Protein AF-A0A9P9I6K3-F1 (afdb_monomer_lite)

Structure (mmCIF, N/CA/C/O backbone):
data_AF-A0A9P9I6K3-F1
#
_entry.id   AF-A0A9P9I6K3-F1
#
loop_
_atom_site.group_PDB
_atom_site.id
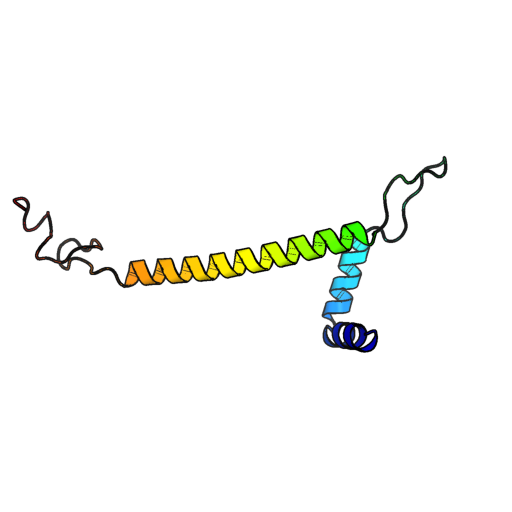_atom_site.type_symbol
_atom_site.label_atom_id
_atom_site.label_alt_id
_atom_site.label_comp_id
_atom_site.label_asym_id
_atom_site.label_entity_id
_atom_site.label_seq_id
_atom_site.pdbx_PDB_ins_code
_atom_site.Cartn_x
_atom_site.Cartn_y
_atom_site.Cartn_z
_atom_site.occupancy
_atom_site.B_iso_or_equiv
_atom_site.auth_seq_id
_atom_site.auth_comp_id
_atom_site.auth_asym_id
_atom_site.auth_atom_id
_atom_site.pdbx_PDB_model_num
ATOM 1 N N . THR A 1 1 ? -20.824 13.559 -4.973 1.00 61.09 1 THR A N 1
ATOM 2 C CA . THR A 1 1 ? -19.769 13.148 -4.017 1.00 61.09 1 THR A CA 1
ATOM 3 C C . THR A 1 1 ? -20.054 11.821 -3.301 1.00 61.09 1 THR A C 1
ATOM 5 O O . THR A 1 1 ? -19.134 11.019 -3.285 1.00 61.09 1 THR A O 1
ATOM 8 N N . PRO A 1 2 ? -21.274 11.458 -2.848 1.00 69.19 2 PRO A N 1
ATOM 9 C CA . PRO A 1 2 ? -21.554 10.095 -2.341 1.00 69.19 2 PRO A CA 1
ATOM 10 C C . PRO A 1 2 ? -21.595 9.020 -3.440 1.00 69.19 2 PRO A C 1
ATOM 12 O O . PRO A 1 2 ? -21.135 7.898 -3.254 1.00 69.19 2 PRO A O 1
ATOM 15 N N . GLN A 1 3 ? -22.106 9.379 -4.622 1.00 81.00 3 GLN A N 1
ATOM 16 C CA . GLN A 1 3 ? -22.251 8.444 -5.743 1.00 81.00 3 GLN A CA 1
ATOM 17 C C . GLN A 1 3 ? -20.913 7.931 -6.289 1.00 81.00 3 GLN A C 1
ATOM 19 O O . GLN A 1 3 ? -20.857 6.809 -6.775 1.00 81.00 3 GLN A O 1
ATOM 24 N N . LEU A 1 4 ? -19.843 8.731 -6.207 1.00 87.12 4 LEU A N 1
A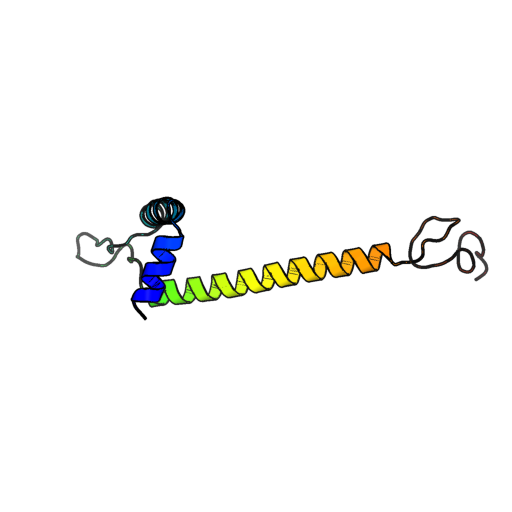TOM 25 C CA . LEU A 1 4 ? -18.515 8.323 -6.670 1.00 87.12 4 LEU A CA 1
ATOM 26 C C . LEU A 1 4 ? -17.929 7.244 -5.758 1.00 87.12 4 LEU A C 1
ATOM 28 O O . LEU A 1 4 ? -17.497 6.209 -6.249 1.00 87.12 4 LEU A O 1
ATOM 32 N N . VAL A 1 5 ? -17.980 7.466 -4.441 1.00 83.88 5 VAL A N 1
ATOM 33 C CA . VAL A 1 5 ? -17.531 6.481 -3.449 1.00 83.88 5 VAL A CA 1
ATOM 34 C C . VAL A 1 5 ? -18.345 5.202 -3.589 1.00 83.88 5 VAL A C 1
ATOM 36 O O . VAL A 1 5 ? -17.774 4.125 -3.659 1.00 83.88 5 VAL A O 1
ATOM 39 N N . ASN A 1 6 ? -19.668 5.309 -3.731 1.00 84.75 6 ASN A N 1
ATOM 40 C CA . ASN A 1 6 ? -20.508 4.128 -3.887 1.00 84.75 6 ASN A CA 1
ATOM 41 C C . ASN A 1 6 ? -20.195 3.355 -5.182 1.00 84.75 6 ASN A C 1
ATOM 43 O O . ASN A 1 6 ? -20.067 2.139 -5.151 1.00 84.75 6 ASN A O 1
ATOM 47 N N . LYS A 1 7 ? -19.994 4.047 -6.314 1.00 89.00 7 LYS A N 1
ATOM 48 C CA . LYS A 1 7 ? -19.573 3.410 -7.575 1.00 89.00 7 LYS A CA 1
ATOM 49 C C . LYS A 1 7 ? -18.201 2.748 -7.465 1.00 89.00 7 LYS A C 1
ATOM 51 O O . LYS A 1 7 ? -18.028 1.662 -7.999 1.00 89.00 7 LYS A O 1
ATOM 56 N N . PHE A 1 8 ? -17.253 3.382 -6.776 1.00 89.25 8 PHE A N 1
ATOM 57 C CA . PHE A 1 8 ? -15.939 2.800 -6.509 1.00 89.25 8 PHE A CA 1
ATOM 58 C C . PHE A 1 8 ? -16.065 1.521 -5.675 1.00 89.25 8 PHE A C 1
ATOM 60 O O . PHE A 1 8 ? -15.555 0.484 -6.080 1.00 89.25 8 PHE A O 1
ATOM 67 N N . LEU A 1 9 ? -16.815 1.566 -4.570 1.00 87.00 9 LEU A N 1
ATOM 68 C CA . LEU A 1 9 ? -17.050 0.405 -3.708 1.00 87.00 9 LEU A CA 1
ATOM 69 C C . LEU A 1 9 ? -17.764 -0.738 -4.442 1.00 87.00 9 LEU A C 1
ATOM 71 O O . LEU A 1 9 ? -17.397 -1.892 -4.262 1.00 87.00 9 LEU A O 1
ATOM 75 N N . ILE A 1 10 ? -18.741 -0.427 -5.299 1.00 87.31 10 ILE A N 1
ATOM 76 C CA . ILE A 1 10 ? -19.407 -1.420 -6.156 1.00 87.31 10 ILE A CA 1
ATOM 77 C C . ILE A 1 10 ? -18.419 -2.007 -7.174 1.00 87.31 10 ILE A C 1
ATOM 79 O O . ILE A 1 10 ? -18.420 -3.212 -7.401 1.00 87.31 10 ILE A O 1
ATOM 83 N N . GLY A 1 11 ? -17.565 -1.170 -7.769 1.00 90.81 11 GLY A N 1
ATOM 84 C CA . GLY A 1 11 ? -16.569 -1.586 -8.757 1.00 90.81 11 GLY A CA 1
ATOM 85 C C . GLY A 1 11 ? -15.479 -2.508 -8.205 1.00 90.81 11 GLY A C 1
ATOM 86 O O . GLY A 1 11 ? -14.865 -3.228 -8.983 1.00 90.81 11 GLY A O 1
ATOM 87 N N . LEU A 1 12 ? -15.265 -2.520 -6.886 1.00 90.69 12 LEU A N 1
ATOM 88 C CA . LEU A 1 12 ? -14.355 -3.459 -6.225 1.00 90.69 12 LEU A CA 1
ATOM 89 C C . LEU A 1 12 ? -14.906 -4.896 -6.179 1.00 90.69 12 LEU A C 1
ATOM 91 O O . LEU A 1 12 ? -14.125 -5.826 -6.019 1.00 90.69 12 LEU A O 1
ATOM 95 N N . GLY A 1 13 ? -16.223 -5.105 -6.296 1.00 90.31 13 GLY A N 1
ATOM 96 C CA . GLY A 1 13 ? -16.821 -6.445 -6.288 1.00 90.31 13 GLY A CA 1
ATOM 97 C C . GLY A 1 13 ? -16.378 -7.302 -5.091 1.00 90.31 13 GLY A C 1
ATOM 98 O O . GLY A 1 13 ? -16.476 -6.875 -3.937 1.00 90.31 13 GLY A O 1
ATOM 99 N N . ASP A 1 14 ? -15.864 -8.502 -5.368 1.00 91.69 14 ASP A N 1
ATOM 100 C CA . ASP A 1 14 ? -15.403 -9.452 -4.346 1.00 91.69 14 ASP A CA 1
ATOM 101 C C . ASP A 1 14 ? -14.192 -8.937 -3.547 1.00 91.69 14 ASP A C 1
ATOM 103 O O . ASP A 1 14 ? -14.051 -9.253 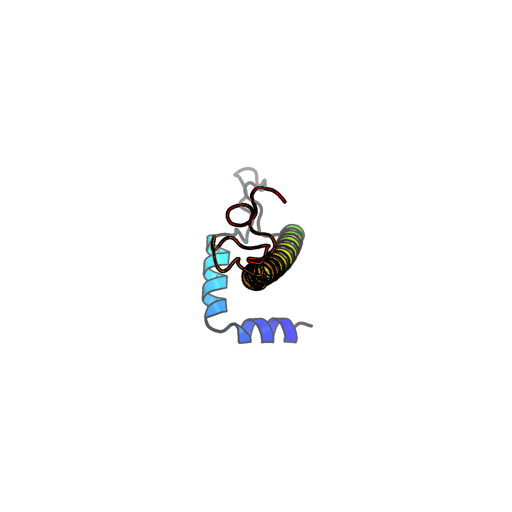-2.359 1.00 91.69 14 ASP A O 1
ATOM 107 N N . ASP A 1 15 ? -13.370 -8.060 -4.134 1.00 91.94 15 ASP A N 1
ATOM 108 C CA . ASP A 1 15 ? -12.222 -7.461 -3.446 1.00 91.94 15 ASP A CA 1
ATOM 109 C C . ASP A 1 15 ? -12.665 -6.573 -2.282 1.00 91.94 15 ASP A C 1
ATOM 111 O O . ASP A 1 15 ? -11.963 -6.473 -1.273 1.00 91.94 15 ASP A O 1
ATOM 115 N N . PHE A 1 16 ? -13.862 -5.978 -2.357 1.00 91.50 16 PHE A N 1
ATOM 116 C CA . PHE A 1 16 ? -14.412 -5.224 -1.235 1.00 91.50 16 PHE A CA 1
ATOM 117 C C . PHE A 1 16 ? -14.697 -6.125 -0.030 1.00 91.50 16 PHE A C 1
ATOM 119 O O . PHE A 1 16 ? -14.450 -5.727 1.110 1.00 91.50 16 PHE A O 1
ATOM 126 N N . SER A 1 17 ? -15.175 -7.352 -0.257 1.00 89.25 17 SER A N 1
ATOM 127 C CA . SER A 1 17 ? -15.429 -8.319 0.818 1.00 89.25 17 SER A CA 1
ATOM 128 C C . SER A 1 17 ? -14.129 -8.763 1.488 1.00 89.25 17 SER A C 1
ATOM 130 O O . SER A 1 17 ? -14.061 -8.829 2.722 1.00 89.25 17 SER A O 1
ATOM 132 N N . THR A 1 18 ? -13.082 -8.987 0.693 1.00 93.06 18 THR A N 1
ATOM 133 C CA . THR A 1 18 ? -11.730 -9.304 1.178 1.00 93.06 18 THR A CA 1
ATOM 134 C C . THR A 1 18 ? -11.136 -8.140 1.967 1.00 93.06 18 THR A C 1
ATOM 136 O O . THR A 1 18 ? -10.686 -8.324 3.103 1.00 93.06 18 THR A O 1
ATOM 139 N N . PHE A 1 19 ? -11.202 -6.922 1.419 1.00 90.69 19 PHE A N 1
ATOM 140 C CA . PHE A 1 19 ? -10.778 -5.704 2.104 1.00 90.69 19 PHE A CA 1
ATOM 141 C C . PHE A 1 19 ? -11.513 -5.536 3.432 1.00 90.69 19 PHE A C 1
ATOM 143 O O . PHE A 1 19 ? -10.870 -5.372 4.462 1.00 90.69 19 PHE A O 1
ATOM 150 N N . ARG A 1 20 ? -12.848 -5.628 3.436 1.00 90.62 20 ARG A N 1
ATOM 151 C CA . ARG A 1 20 ? -13.668 -5.435 4.638 1.00 90.62 20 ARG A CA 1
ATOM 152 C C . ARG A 1 20 ? -13.313 -6.441 5.729 1.00 90.62 20 ARG A C 1
ATOM 154 O O . ARG A 1 20 ? -13.153 -6.053 6.883 1.00 90.62 20 ARG A O 1
ATOM 161 N N . THR A 1 21 ? -13.163 -7.712 5.362 1.00 92.50 21 THR A N 1
ATOM 162 C CA . THR A 1 21 ? -12.751 -8.775 6.292 1.00 92.50 21 THR A CA 1
ATOM 163 C C . THR A 1 21 ? -11.391 -8.460 6.901 1.00 92.50 21 THR A C 1
ATOM 165 O O . THR A 1 21 ? -11.245 -8.442 8.122 1.00 92.50 21 THR A O 1
ATOM 168 N N . THR A 1 22 ? -10.417 -8.128 6.056 1.00 94.12 22 THR A N 1
ATOM 169 C CA . THR A 1 22 ? -9.052 -7.816 6.494 1.00 94.12 22 THR A CA 1
ATOM 170 C C . THR A 1 22 ? -9.026 -6.563 7.366 1.00 94.12 22 THR A C 1
ATOM 172 O O . THR A 1 22 ? -8.366 -6.532 8.403 1.00 94.12 22 THR A O 1
ATOM 175 N N . PHE A 1 23 ? -9.786 -5.534 6.992 1.00 91.44 23 PHE A N 1
ATOM 176 C CA . PHE A 1 23 ? -9.893 -4.284 7.730 1.00 91.44 23 PHE A CA 1
ATOM 177 C C . PHE A 1 23 ? -10.447 -4.518 9.136 1.00 91.44 23 PHE A C 1
ATOM 179 O O . PHE A 1 23 ? -9.848 -4.054 10.098 1.00 91.44 23 PHE A O 1
ATOM 186 N N . TYR A 1 24 ? -11.518 -5.303 9.288 1.00 91.00 24 TYR A N 1
ATOM 187 C CA . TYR A 1 24 ? -12.077 -5.630 10.606 1.00 91.00 24 TYR A CA 1
ATOM 188 C C . TYR A 1 24 ? -11.188 -6.544 11.453 1.00 91.00 24 TYR A C 1
ATOM 190 O O . TYR A 1 24 ? -11.247 -6.475 12.676 1.00 91.00 24 TYR A O 1
ATOM 198 N N . GLN A 1 25 ? -10.357 -7.381 10.831 1.00 91.81 25 GLN A N 1
ATOM 199 C CA . GLN A 1 25 ? -9.385 -8.207 11.553 1.00 91.81 25 GLN A CA 1
ATOM 200 C C . GLN A 1 25 ? -8.189 -7.398 12.066 1.00 91.81 25 GLN A C 1
ATOM 202 O O . GLN A 1 25 ? -7.613 -7.731 13.097 1.00 91.81 25 GLN A O 1
ATOM 207 N N . THR A 1 26 ? -7.800 -6.352 11.339 1.00 91.56 26 THR A N 1
ATOM 208 C CA . THR A 1 26 ? -6.575 -5.582 11.609 1.00 91.56 26 THR A CA 1
ATOM 209 C C . THR A 1 26 ? -6.831 -4.257 12.323 1.00 91.56 26 THR A C 1
ATOM 211 O O . THR A 1 26 ? -5.913 -3.703 12.926 1.00 91.56 26 THR A O 1
ATOM 214 N N . HIS A 1 27 ? -8.062 -3.742 12.281 1.00 90.00 27 HIS A N 1
ATOM 215 C CA . HIS A 1 27 ? -8.425 -2.448 12.844 1.00 90.00 27 HIS A CA 1
ATOM 216 C C . HIS A 1 27 ? -9.594 -2.560 13.820 1.00 90.00 27 HIS A C 1
ATOM 218 O O . HIS A 1 27 ? -10.623 -3.175 13.546 1.00 90.00 27 HIS A O 1
ATOM 224 N N . GLN A 1 28 ? -9.469 -1.857 14.941 1.00 89.69 28 GLN A N 1
ATOM 225 C CA . GLN A 1 28 ? -10.541 -1.699 15.912 1.00 89.69 28 GLN A CA 1
ATOM 226 C C . GLN A 1 28 ? -11.477 -0.570 15.455 1.00 89.69 28 GLN A C 1
ATOM 228 O O . GLN A 1 28 ? -11.066 0.586 15.399 1.00 89.69 28 GLN A O 1
ATOM 233 N N . LEU A 1 29 ? -12.738 -0.859 15.123 1.0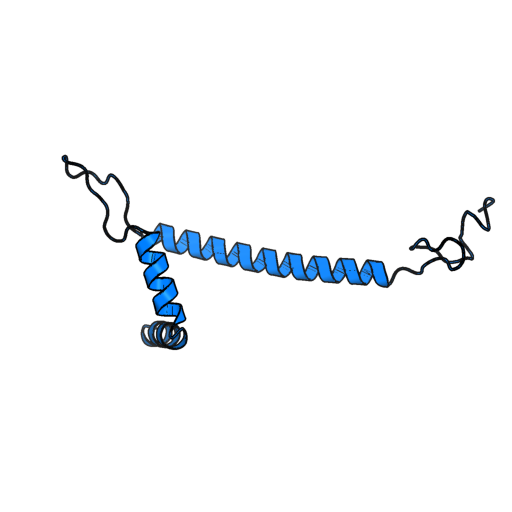0 89.12 29 LEU A N 1
ATOM 234 C CA . LEU A 1 29 ? -13.695 0.206 14.768 1.00 89.12 29 LEU A CA 1
ATOM 235 C C . LEU A 1 29 ? -14.164 0.980 15.998 1.00 89.12 29 LEU A C 1
ATOM 237 O O . LEU A 1 29 ? -14.289 2.202 15.970 1.00 89.12 29 LEU A O 1
ATOM 241 N N . ILE A 1 30 ? -14.439 0.242 17.072 1.00 89.31 30 ILE A N 1
ATOM 242 C CA . ILE A 1 30 ? -14.963 0.775 18.323 1.00 89.31 30 ILE A CA 1
ATOM 243 C C . ILE A 1 30 ? -13.809 0.818 19.322 1.00 89.31 30 ILE A C 1
ATOM 245 O O . ILE A 1 30 ? -13.192 -0.225 19.545 1.00 89.31 30 ILE A O 1
ATOM 249 N N . PRO A 1 31 ? -13.508 1.979 19.927 1.00 91.75 31 PRO A N 1
ATOM 250 C CA . PRO A 1 31 ? -12.471 2.069 20.942 1.00 91.75 31 PRO A CA 1
ATOM 251 C C . PRO A 1 31 ? -12.738 1.101 22.101 1.00 91.75 31 PRO A C 1
ATOM 253 O O . PRO A 1 31 ? -13.847 1.056 22.637 1.00 91.75 31 PRO A O 1
ATOM 256 N N . GLU A 1 32 ? -11.721 0.347 22.508 1.00 92.69 32 GLU A N 1
ATOM 257 C CA . GLU A 1 32 ? -11.789 -0.488 23.707 1.00 92.69 32 GLU A CA 1
ATOM 258 C C . GLU A 1 32 ? -11.558 0.402 24.928 1.00 92.69 32 GLU A C 1
ATOM 260 O O . GLU A 1 32 ? -10.588 1.165 24.964 1.00 92.69 32 GLU A O 1
ATOM 265 N N . LYS A 1 33 ? -12.438 0.303 25.927 1.00 93.69 33 LYS A N 1
ATOM 266 C CA . LYS A 1 33 ? -12.319 1.035 27.189 1.00 93.69 33 LYS A CA 1
ATOM 267 C C . LYS A 1 33 ? -11.904 0.110 28.325 1.00 93.69 33 LYS A C 1
ATOM 269 O O . LYS A 1 33 ? -12.267 -1.064 28.339 1.00 93.69 33 LYS A O 1
ATOM 274 N N . ASP A 1 34 ? -11.150 0.639 29.277 1.00 93.00 34 ASP A N 1
ATOM 275 C CA . ASP A 1 34 ? -10.812 -0.070 30.504 1.00 93.00 34 ASP A CA 1
ATOM 276 C C . ASP A 1 34 ? -11.981 -0.064 31.513 1.00 93.00 34 ASP A C 1
ATOM 278 O O . ASP A 1 34 ? -13.045 0.517 31.283 1.00 93.00 34 ASP A O 1
ATOM 282 N N . LYS A 1 35 ? -11.782 -0.705 32.673 1.00 93.00 35 LYS A N 1
ATOM 283 C CA . LYS A 1 35 ? -12.789 -0.761 33.750 1.00 93.00 35 LYS A CA 1
ATOM 284 C C . LYS A 1 35 ? -13.128 0.616 34.344 1.00 93.00 35 LYS A C 1
ATOM 286 O O . LYS A 1 35 ? -14.109 0.721 35.072 1.00 93.00 35 LYS A O 1
ATOM 291 N N . LYS A 1 36 ? -12.317 1.643 34.074 1.00 92.88 36 LYS A N 1
ATOM 292 C CA . LYS A 1 36 ? -12.510 3.028 34.523 1.00 92.88 36 LYS A CA 1
ATOM 293 C C . LYS A 1 36 ? -13.198 3.887 33.456 1.00 92.88 36 LYS A C 1
ATOM 295 O O . LYS A 1 36 ? -13.541 5.029 33.737 1.00 92.88 36 LYS A O 1
ATOM 300 N N . GLY A 1 37 ? -13.451 3.330 32.269 1.00 88.88 37 GLY A N 1
ATOM 301 C CA . GLY A 1 37 ? -14.085 4.021 31.149 1.00 88.88 37 GLY A CA 1
ATOM 302 C C . GLY A 1 37 ? -13.109 4.780 30.245 1.00 88.88 37 GLY A C 1
ATOM 303 O O . GLY A 1 37 ? -13.565 5.420 29.291 1.00 88.88 37 GLY A O 1
ATOM 304 N N . GLU A 1 38 ? -11.802 4.675 30.497 1.00 92.62 38 GLU A N 1
ATOM 305 C CA . GLU A 1 38 ? -10.752 5.310 29.702 1.00 92.62 38 GLU A CA 1
ATOM 306 C C . GLU A 1 38 ? -10.430 4.491 28.456 1.00 92.62 38 GLU A C 1
ATOM 308 O O . GLU A 1 38 ? -10.488 3.261 28.470 1.00 92.62 38 GLU A O 1
ATOM 313 N N . ILE A 1 39 ? -10.087 5.163 27.353 1.00 90.75 39 ILE A N 1
ATOM 314 C CA . ILE A 1 39 ? -9.771 4.487 26.089 1.00 90.75 39 ILE A CA 1
ATOM 315 C C . ILE A 1 39 ? -8.421 3.777 26.221 1.00 90.75 39 ILE A C 1
ATOM 317 O O . ILE A 1 39 ? -7.371 4.412 26.268 1.00 90.75 39 ILE A O 1
ATOM 321 N N . LYS A 1 40 ? -8.458 2.446 26.223 1.00 92.50 40 LYS A N 1
ATOM 322 C CA . LYS A 1 40 ? -7.286 1.569 26.239 1.00 92.50 40 LYS A CA 1
ATOM 323 C C . LYS A 1 40 ? -6.740 1.339 24.831 1.00 92.50 40 LYS A C 1
ATOM 325 O O . LYS A 1 40 ? -5.535 1.434 24.618 1.00 92.50 40 LYS A O 1
ATOM 330 N N . THR A 1 41 ? -7.629 1.080 23.873 1.00 88.50 41 THR A N 1
ATOM 331 C CA . THR A 1 41 ? -7.266 0.869 22.466 1.00 88.50 41 THR A CA 1
ATOM 332 C C . THR A 1 41 ? -8.072 1.842 21.610 1.00 88.50 41 THR A C 1
ATOM 334 O O . THR A 1 41 ? -9.304 1.758 21.608 1.00 88.50 41 THR A O 1
ATOM 337 N N . PRO A 1 42 ? -7.434 2.789 20.898 1.00 89.69 42 PRO A N 1
ATOM 338 C CA . PRO A 1 42 ? -8.163 3.747 20.083 1.00 89.69 42 PRO A CA 1
ATOM 339 C C . PRO A 1 42 ? -8.795 3.052 18.877 1.00 89.69 42 PRO A C 1
ATOM 341 O O . PRO A 1 42 ? -8.173 2.212 18.225 1.00 89.69 42 PRO A O 1
ATOM 344 N N . GLY A 1 43 ? -10.025 3.447 18.563 1.00 91.31 43 GLY A N 1
ATOM 345 C CA . GLY A 1 43 ? -10.667 3.052 17.318 1.00 91.31 43 GLY A CA 1
ATOM 346 C C . GLY A 1 43 ? -10.042 3.742 16.101 1.00 91.31 43 GLY A C 1
ATOM 347 O O . GLY A 1 43 ? -9.229 4.667 16.224 1.00 91.31 43 GLY A O 1
ATOM 348 N N . VAL A 1 44 ? -10.458 3.323 14.909 1.00 92.31 44 VAL A N 1
ATOM 349 C CA . VAL A 1 44 ? -10.146 4.026 13.659 1.00 92.31 44 VAL A CA 1
ATOM 350 C C . VAL A 1 44 ? -10.622 5.476 13.760 1.00 92.31 44 VAL A C 1
ATOM 352 O O . VAL A 1 44 ? -11.771 5.748 14.103 1.00 92.31 44 VAL A O 1
ATOM 355 N N . SER A 1 45 ? -9.731 6.418 13.447 1.00 91.88 45 SER A N 1
ATOM 356 C CA . SER A 1 45 ? -10.023 7.849 13.480 1.00 91.88 45 SER A CA 1
ATOM 357 C C . SER A 1 45 ? -9.688 8.506 12.149 1.00 91.88 45 SER A C 1
ATOM 359 O O . SER A 1 45 ? -8.727 8.129 11.479 1.00 91.88 45 SER A O 1
ATOM 361 N N . TRP A 1 46 ? -10.455 9.540 11.798 1.00 90.12 46 TRP A N 1
ATOM 362 C CA . TRP A 1 46 ? -10.308 10.256 10.529 1.00 90.12 46 TRP A CA 1
ATOM 363 C C . TRP A 1 46 ? -8.877 10.747 10.283 1.00 90.12 46 TRP A C 1
ATOM 365 O O . TRP A 1 46 ? -8.290 10.475 9.241 1.00 90.12 46 TRP A O 1
ATOM 375 N N . HIS A 1 47 ? -8.276 11.410 11.273 1.00 92.75 47 HIS A N 1
ATOM 376 C CA . HIS A 1 47 ? -6.924 11.961 11.162 1.00 92.75 47 HIS A CA 1
ATOM 377 C C . HIS A 1 47 ? -5.867 10.884 10.897 1.00 92.75 47 HIS A C 1
ATOM 379 O O . HIS A 1 47 ? -4.963 11.091 10.087 1.00 92.75 47 HIS A O 1
ATOM 385 N N . LYS A 1 48 ? -5.988 9.724 11.557 1.00 90.69 48 LYS A N 1
ATOM 386 C CA . LYS A 1 48 ? -5.083 8.594 11.335 1.00 90.69 48 LYS A CA 1
ATOM 387 C C . LYS A 1 48 ? -5.254 8.049 9.918 1.00 90.69 48 LYS A C 1
ATOM 389 O O . LYS A 1 48 ? -4.260 7.917 9.212 1.00 90.69 48 LYS A O 1
ATOM 394 N N . THR A 1 49 ? -6.497 7.825 9.490 1.00 91.62 49 THR A N 1
ATOM 395 C CA . THR A 1 49 ? -6.813 7.304 8.155 1.00 91.62 49 THR A CA 1
ATOM 396 C C . THR A 1 49 ? -6.311 8.224 7.042 1.00 91.62 49 THR A C 1
ATOM 398 O O . THR A 1 49 ? -5.683 7.746 6.104 1.00 91.62 49 THR A O 1
ATOM 401 N N . ILE A 1 50 ? -6.512 9.542 7.154 1.00 93.44 50 ILE A N 1
ATOM 402 C CA . ILE A 1 50 ? -6.012 10.503 6.157 1.00 93.44 50 ILE A CA 1
ATOM 403 C C . ILE A 1 50 ? -4.485 10.483 6.088 1.00 93.44 50 ILE A C 1
ATOM 405 O O . ILE A 1 50 ? -3.919 10.446 4.997 1.00 93.44 50 ILE A O 1
ATOM 409 N N . ARG A 1 51 ? -3.808 10.458 7.239 1.00 94.12 51 ARG A N 1
ATOM 410 C CA . ARG A 1 51 ? -2.344 10.408 7.285 1.00 94.12 51 ARG A CA 1
ATOM 411 C C . ARG A 1 51 ? -1.794 9.123 6.662 1.00 94.12 51 ARG A C 1
ATOM 413 O O . ARG A 1 51 ? -0.813 9.174 5.928 1.00 94.12 51 ARG A O 1
ATOM 420 N N . GLU A 1 52 ? -2.412 7.982 6.950 1.00 92.69 52 GLU A N 1
ATOM 421 C CA . GLU A 1 52 ? -2.015 6.691 6.380 1.00 92.69 52 GLU A CA 1
ATOM 422 C C . GLU A 1 52 ? -2.262 6.636 4.871 1.00 92.69 52 GLU A C 1
ATOM 424 O O . GLU A 1 52 ? -1.384 6.190 4.136 1.00 92.69 52 GLU A O 1
ATOM 429 N N . ALA A 1 53 ? -3.388 7.175 4.395 1.00 93.12 53 ALA A N 1
ATOM 430 C CA . ALA A 1 53 ? -3.671 7.289 2.967 1.00 93.12 53 ALA A CA 1
ATOM 431 C C . ALA A 1 53 ? -2.626 8.158 2.245 1.00 93.12 53 ALA A C 1
ATOM 433 O O . ALA A 1 53 ? -2.062 7.739 1.238 1.00 93.12 53 ALA A O 1
ATOM 434 N N . GLN A 1 54 ? -2.286 9.326 2.799 1.00 95.31 54 GLN A N 1
ATOM 435 C CA . GLN A 1 54 ? -1.244 10.197 2.240 1.00 95.31 54 GLN A CA 1
ATOM 436 C C . GLN A 1 54 ? 0.128 9.513 2.198 1.00 95.31 54 GLN A C 1
ATOM 438 O O . GLN A 1 54 ? 0.876 9.653 1.228 1.00 95.31 54 GLN A O 1
ATOM 443 N N . HIS A 1 55 ? 0.469 8.769 3.251 1.00 95.12 55 HIS A N 1
ATOM 444 C CA . HIS A 1 55 ? 1.711 8.008 3.304 1.00 95.12 55 HIS A CA 1
ATOM 445 C C . HIS A 1 55 ? 1.734 6.898 2.244 1.00 95.12 55 HIS A C 1
ATOM 447 O O . HIS A 1 55 ? 2.735 6.735 1.548 1.00 95.12 55 HIS A O 1
ATOM 453 N N . PHE A 1 56 ? 0.623 6.178 2.075 1.00 93.19 56 PHE A N 1
ATOM 454 C CA . PHE A 1 56 ? 0.477 5.150 1.048 1.00 93.19 56 PHE A CA 1
ATOM 455 C C . PHE A 1 56 ? 0.650 5.722 -0.366 1.00 93.19 56 PHE A C 1
ATOM 457 O O . PHE A 1 56 ? 1.465 5.210 -1.131 1.00 93.19 56 PHE A O 1
ATOM 464 N N . GLU A 1 57 ? -0.028 6.825 -0.697 1.00 94.06 57 GLU A N 1
ATOM 465 C CA . GLU A 1 57 ? 0.109 7.483 -2.005 1.00 94.06 57 GLU A CA 1
ATOM 466 C C . GLU A 1 57 ? 1.547 7.935 -2.284 1.00 94.06 57 GLU A C 1
ATOM 468 O O . GLU A 1 57 ? 2.049 7.810 -3.405 1.00 94.06 57 GLU A O 1
ATOM 473 N N . LYS A 1 58 ? 2.231 8.472 -1.266 1.00 95.38 58 LYS A N 1
ATOM 474 C CA . LYS A 1 58 ? 3.634 8.874 -1.389 1.00 95.38 58 LYS A CA 1
ATOM 475 C C . LYS A 1 58 ? 4.519 7.667 -1.691 1.00 95.38 58 LYS A C 1
ATOM 477 O O . LYS A 1 58 ? 5.337 7.742 -2.606 1.00 95.38 58 LYS A O 1
ATOM 482 N N . ASN A 1 59 ? 4.330 6.570 -0.963 1.00 94.31 59 ASN A N 1
ATOM 483 C CA . ASN A 1 59 ? 5.099 5.346 -1.159 1.00 94.31 59 ASN A CA 1
ATOM 484 C C . ASN A 1 59 ? 4.876 4.757 -2.554 1.00 94.31 59 ASN A C 1
ATOM 486 O O . ASN A 1 59 ? 5.846 4.456 -3.248 1.00 94.31 59 ASN A O 1
ATOM 490 N N . GLN A 1 60 ? 3.625 4.697 -3.012 1.00 94.06 60 GLN A N 1
ATOM 491 C CA . GLN A 1 60 ? 3.289 4.209 -4.348 1.00 94.06 60 GLN A CA 1
ATOM 492 C C . GLN A 1 60 ? 4.009 5.012 -5.442 1.00 94.06 60 GLN A C 1
ATOM 494 O O . GLN A 1 60 ? 4.669 4.436 -6.306 1.00 94.06 60 GLN A O 1
ATOM 499 N N . LYS A 1 61 ? 3.982 6.350 -5.351 1.00 93.00 61 LYS A N 1
ATOM 500 C CA . LYS A 1 61 ? 4.710 7.225 -6.284 1.00 93.00 61 LYS A CA 1
ATOM 501 C C . LYS A 1 61 ? 6.216 6.973 -6.252 1.00 93.00 61 LYS A C 1
ATOM 503 O O . LYS A 1 61 ? 6.852 6.931 -7.303 1.00 93.00 61 LYS A O 1
ATOM 508 N N . THR A 1 62 ? 6.802 6.800 -5.065 1.00 92.56 62 THR A N 1
ATOM 509 C CA . THR A 1 62 ? 8.242 6.518 -4.953 1.00 92.56 62 THR A CA 1
ATOM 510 C C . THR A 1 62 ? 8.616 5.153 -5.524 1.00 92.56 62 THR A C 1
ATOM 512 O O . THR A 1 62 ? 9.648 5.038 -6.181 1.00 92.56 62 THR A O 1
ATOM 515 N N . GLU A 1 63 ? 7.777 4.133 -5.344 1.00 92.81 63 GLU A N 1
ATOM 516 C CA . GLU A 1 63 ? 7.999 2.804 -5.917 1.00 92.81 63 GLU A CA 1
ATOM 517 C C . GLU A 1 63 ? 7.920 2.824 -7.444 1.00 92.81 63 GLU A C 1
ATOM 519 O O . GLU A 1 63 ? 8.754 2.220 -8.118 1.00 92.81 63 GLU A O 1
ATOM 524 N N . GLU A 1 64 ? 6.948 3.539 -8.009 1.00 92.19 64 GLU A N 1
ATOM 525 C CA . GLU A 1 64 ? 6.838 3.730 -9.456 1.00 92.19 64 GLU A CA 1
ATOM 526 C C . GLU A 1 64 ? 8.063 4.454 -10.019 1.00 92.19 64 GLU A C 1
ATOM 528 O O . GLU A 1 64 ? 8.669 3.991 -10.988 1.00 92.19 64 GLU A O 1
ATOM 533 N N . GLN A 1 65 ? 8.493 5.541 -9.373 1.00 90.94 65 GLN A N 1
ATOM 534 C CA . GLN A 1 65 ? 9.709 6.260 -9.757 1.00 90.94 65 GLN A CA 1
ATOM 535 C C . GLN A 1 65 ? 10.954 5.373 -9.663 1.00 90.94 65 GLN A C 1
ATOM 537 O O . GLN A 1 65 ? 11.787 5.391 -10.571 1.00 90.94 65 GLN A O 1
ATOM 542 N N . ALA A 1 66 ? 11.069 4.553 -8.616 1.00 91.62 66 ALA A N 1
ATOM 543 C CA . ALA A 1 66 ? 12.167 3.605 -8.464 1.00 91.62 66 ALA A CA 1
ATOM 544 C C . ALA A 1 66 ? 12.167 2.553 -9.585 1.00 91.62 66 ALA A C 1
ATOM 546 O O . ALA A 1 66 ? 13.215 2.289 -10.176 1.00 91.62 66 ALA A O 1
ATOM 547 N N . LYS A 1 67 ? 11.001 1.999 -9.948 1.00 91.88 67 LYS A N 1
ATOM 548 C CA . LYS A 1 67 ? 10.864 1.062 -11.079 1.00 91.88 67 LYS A CA 1
ATOM 549 C C . LYS A 1 67 ? 11.304 1.705 -12.395 1.00 91.88 67 LYS A C 1
ATOM 551 O O . LYS A 1 67 ? 12.068 1.099 -13.145 1.00 91.88 67 LYS A O 1
ATOM 556 N N . VAL A 1 68 ? 10.882 2.942 -12.659 1.00 91.38 68 VAL A N 1
ATOM 557 C CA . VAL A 1 68 ? 11.293 3.689 -13.860 1.00 91.38 68 VAL A CA 1
ATOM 558 C C . VAL A 1 68 ? 12.804 3.938 -13.865 1.00 91.38 68 VAL A C 1
ATOM 560 O O . VAL A 1 68 ? 13.465 3.693 -14.877 1.00 91.38 68 VAL A O 1
ATOM 563 N N . ALA A 1 69 ? 13.376 4.359 -12.735 1.00 89.00 69 ALA A N 1
ATOM 564 C CA . ALA A 1 69 ? 14.811 4.596 -12.607 1.00 89.00 69 ALA A CA 1
ATOM 565 C C . ALA A 1 69 ? 15.636 3.319 -12.842 1.00 89.00 69 ALA A C 1
ATOM 567 O O . ALA A 1 69 ? 16.643 3.367 -13.555 1.00 89.00 69 ALA A O 1
ATOM 568 N N . LEU A 1 70 ? 15.189 2.174 -12.311 1.00 88.62 70 LEU A N 1
ATOM 569 C CA . LEU A 1 70 ? 15.808 0.860 -12.526 1.00 88.62 70 LEU A CA 1
ATOM 570 C C . LEU A 1 70 ? 15.789 0.449 -14.005 1.00 88.62 70 LEU A C 1
ATOM 572 O O . LEU A 1 70 ? 16.798 -0.010 -14.545 1.00 88.62 70 LEU A O 1
ATOM 576 N N . LEU A 1 71 ? 14.664 0.652 -14.694 1.00 87.38 71 LEU A N 1
ATOM 577 C CA . LEU A 1 71 ? 14.558 0.374 -16.128 1.00 87.38 71 LEU A CA 1
ATOM 578 C C . LEU A 1 71 ? 15.484 1.280 -16.953 1.00 87.38 71 LEU A C 1
ATOM 580 O O . LEU A 1 71 ? 16.144 0.807 -17.880 1.00 87.38 71 LEU A O 1
ATOM 584 N N . ALA A 1 72 ? 15.590 2.562 -16.594 1.00 83.38 72 ALA A N 1
ATOM 585 C CA . ALA A 1 72 ? 16.494 3.502 -17.252 1.00 83.38 72 ALA A CA 1
ATOM 586 C C . ALA A 1 72 ? 17.976 3.137 -17.043 1.00 83.38 72 ALA A C 1
ATOM 588 O O . ALA A 1 72 ? 18.770 3.214 -17.983 1.00 83.38 72 ALA A O 1
ATOM 589 N N . THR A 1 73 ? 18.360 2.694 -15.840 1.00 80.50 73 THR A N 1
ATOM 590 C CA . THR A 1 73 ? 19.734 2.229 -15.571 1.00 80.50 73 THR A CA 1
ATOM 591 C C . THR A 1 73 ? 20.060 0.944 -16.318 1.00 80.50 73 THR A C 1
ATOM 593 O O . THR A 1 73 ? 21.167 0.825 -16.844 1.00 80.50 73 THR A O 1
ATOM 596 N N . LYS A 1 74 ? 19.107 0.008 -16.421 1.00 80.94 74 LYS A N 1
ATOM 597 C CA . LYS A 1 74 ? 19.277 -1.209 -17.224 1.00 80.94 74 LYS A CA 1
ATOM 598 C C . LYS A 1 74 ? 19.542 -0.874 -18.695 1.00 80.94 74 LYS A C 1
ATOM 600 O O . LYS A 1 74 ? 20.544 -1.332 -19.230 1.00 80.94 74 LYS A O 1
ATOM 605 N N . ARG A 1 75 ? 18.733 0.006 -19.304 1.00 74.31 75 ARG A N 1
ATOM 606 C CA . ARG A 1 75 ? 18.951 0.468 -20.691 1.00 74.31 75 ARG A CA 1
ATOM 607 C C . ARG A 1 75 ? 20.335 1.088 -20.887 1.00 74.31 75 ARG A C 1
ATOM 609 O O . ARG A 1 75 ? 21.077 0.654 -21.754 1.00 74.31 75 ARG A O 1
ATOM 616 N N . ARG A 1 76 ? 20.748 2.008 -20.005 1.00 72.94 76 ARG A N 1
ATOM 617 C CA . ARG A 1 76 ? 22.095 2.613 -20.063 1.00 72.94 76 ARG A CA 1
ATOM 618 C C . ARG A 1 76 ? 23.238 1.606 -19.934 1.00 72.94 76 ARG A C 1
ATOM 620 O O . ARG A 1 76 ? 24.349 1.911 -20.352 1.00 72.94 76 ARG A O 1
ATOM 627 N N . ARG A 1 77 ? 23.024 0.461 -19.280 1.00 69.50 77 ARG A N 1
ATOM 628 C CA . ARG A 1 77 ? 24.035 -0.599 -19.169 1.00 69.50 77 ARG A CA 1
ATOM 629 C C . ARG A 1 77 ? 24.117 -1.425 -20.450 1.00 69.50 77 ARG A C 1
ATOM 631 O O . ARG A 1 77 ? 25.224 -1.803 -20.827 1.00 69.50 77 ARG A O 1
ATOM 638 N N . ASP A 1 78 ? 22.977 -1.689 -21.076 1.00 69.94 78 ASP A N 1
ATOM 639 C CA . ASP A 1 78 ? 22.888 -2.455 -22.320 1.00 69.94 78 ASP A CA 1
ATOM 640 C C . ASP A 1 78 ? 23.395 -1.641 -23.527 1.00 69.94 78 ASP A C 1
ATOM 642 O O . ASP A 1 78 ? 24.074 -2.207 -24.378 1.00 69.94 78 ASP A O 1
ATOM 646 N N . ASP A 1 79 ? 23.195 -0.316 -23.530 1.00 68.38 79 ASP A N 1
ATOM 647 C CA . ASP A 1 79 ? 23.671 0.608 -24.579 1.00 68.38 79 ASP A CA 1
ATOM 648 C C . ASP A 1 79 ? 25.178 0.927 -24.509 1.00 68.38 79 ASP A C 1
ATOM 650 O O . ASP A 1 79 ? 25.711 1.635 -25.363 1.00 68.38 79 ASP A O 1
ATOM 654 N N . ARG A 1 80 ? 25.904 0.451 -23.487 1.00 76.19 80 ARG A N 1
ATOM 655 C CA . ARG A 1 80 ? 27.360 0.651 -23.434 1.00 76.19 80 ARG A CA 1
ATOM 656 C C . ARG A 1 80 ? 28.035 -0.259 -24.448 1.00 76.19 80 ARG A C 1
ATOM 658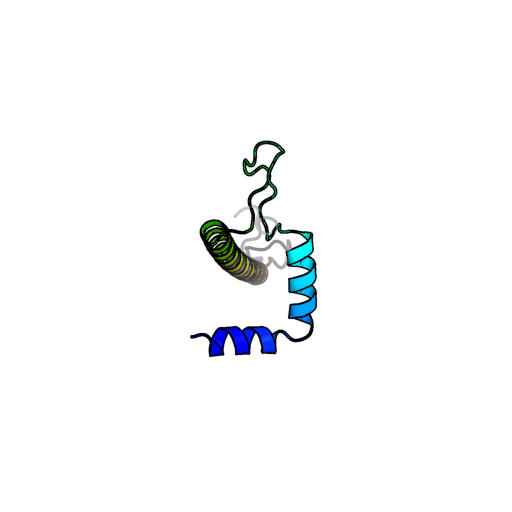 O O . ARG A 1 80 ? 27.967 -1.481 -24.309 1.00 76.19 80 ARG A O 1
ATOM 665 N N . GLU A 1 81 ? 28.771 0.345 -25.379 1.00 76.75 81 GLU A N 1
ATOM 666 C CA . GLU A 1 81 ? 29.697 -0.365 -26.262 1.00 76.75 81 GLU A CA 1
ATOM 667 C C . GLU A 1 81 ? 30.567 -1.322 -25.438 1.00 76.75 81 GLU A C 1
ATOM 669 O O . GLU A 1 81 ? 31.184 -0.938 -24.436 1.00 76.75 81 GLU A O 1
ATOM 674 N N . LYS A 1 82 ? 30.547 -2.601 -25.818 1.00 84.44 82 LYS A N 1
ATOM 675 C CA . LYS A 1 82 ? 31.390 -3.636 -25.223 1.00 84.44 82 LYS A CA 1
ATOM 676 C C . LYS A 1 82 ? 32.581 -3.843 -26.131 1.00 84.44 82 LYS A C 1
ATOM 678 O O . LYS A 1 82 ? 32.405 -4.084 -27.322 1.00 84.44 82 LYS A O 1
ATOM 683 N N . CYS A 1 83 ? 33.769 -3.832 -25.548 1.00 88.00 83 CYS A N 1
ATOM 684 C CA . CYS A 1 83 ? 34.981 -4.143 -26.281 1.00 88.00 83 CYS A CA 1
ATOM 685 C C . CYS A 1 83 ? 34.880 -5.562 -26.856 1.00 88.00 83 CYS A C 1
ATOM 687 O O . CYS A 1 83 ? 34.589 -6.515 -26.125 1.00 88.00 83 CYS A O 1
ATOM 689 N N . GLY A 1 84 ? 35.107 -5.718 -28.161 1.00 85.56 84 GLY A N 1
ATOM 690 C CA . GLY A 1 84 ? 35.031 -7.019 -28.822 1.00 85.56 84 GLY A CA 1
ATOM 691 C C . GLY A 1 84 ? 36.121 -7.992 -28.352 1.00 85.56 84 GLY A C 1
ATOM 692 O O . GLY A 1 84 ? 35.857 -9.196 -28.309 1.00 85.56 84 GLY A O 1
ATOM 693 N N . HIS A 1 85 ? 37.250 -7.481 -27.850 1.00 88.12 85 HIS A N 1
ATOM 694 C CA . HIS A 1 85 ? 38.360 -8.269 -27.320 1.00 88.12 85 HIS A CA 1
ATOM 695 C C . HIS A 1 85 ? 38.176 -8.673 -25.845 1.00 88.12 85 HIS A C 1
ATOM 697 O O . HIS A 1 85 ? 38.039 -9.855 -25.539 1.00 88.12 85 HIS A O 1
ATOM 703 N N . CYS A 1 86 ? 38.108 -7.713 -24.910 1.00 88.38 86 CYS A N 1
ATOM 704 C CA . CYS A 1 86 ? 38.044 -8.021 -23.470 1.00 88.38 86 CYS A CA 1
ATOM 705 C C . CYS A 1 86 ? 36.616 -8.215 -22.922 1.00 88.38 86 CYS A C 1
ATOM 707 O O . CYS A 1 86 ? 36.440 -8.522 -21.741 1.00 88.38 86 CYS A O 1
ATOM 709 N N . LYS A 1 87 ? 35.587 -7.993 -23.756 1.00 86.56 87 LYS A N 1
ATOM 710 C CA . LYS A 1 87 ? 34.148 -8.086 -23.431 1.00 86.56 87 LYS A CA 1
ATOM 711 C C . LYS A 1 87 ? 33.674 -7.191 -22.279 1.00 86.56 87 LYS A C 1
ATOM 713 O O . LYS A 1 87 ? 32.533 -7.323 -21.825 1.00 86.56 87 LYS A O 1
ATOM 718 N N . ARG A 1 88 ? 34.502 -6.249 -21.814 1.00 84.75 88 ARG A N 1
ATOM 719 C CA . ARG A 1 88 ? 34.113 -5.265 -20.796 1.00 84.75 88 ARG A CA 1
ATOM 720 C C . ARG A 1 88 ? 33.358 -4.093 -21.445 1.00 84.75 88 ARG A C 1
ATOM 722 O O . ARG A 1 88 ? 33.735 -3.663 -22.534 1.00 84.75 88 ARG A O 1
ATOM 729 N N . PRO A 1 89 ? 32.298 -3.576 -20.800 1.00 83.88 89 PRO A N 1
ATOM 730 C CA . PRO A 1 89 ? 31.550 -2.424 -21.295 1.00 83.88 89 PRO A CA 1
ATOM 731 C C . PRO A 1 89 ? 32.307 -1.108 -21.067 1.00 83.88 89 PRO A C 1
ATOM 733 O O . PRO A 1 89 ? 33.069 -0.987 -20.109 1.00 83.88 89 PRO A O 1
ATOM 736 N N . GLY A 1 90 ? 32.014 -0.098 -21.887 1.00 82.69 90 GLY A N 1
ATOM 737 C CA . GLY A 1 90 ? 32.486 1.280 -21.715 1.00 82.69 90 GLY A CA 1
ATOM 738 C C . GLY A 1 90 ? 33.684 1.682 -22.579 1.00 82.69 90 GLY A C 1
ATOM 739 O O . GLY A 1 90 ? 34.190 2.782 -22.389 1.00 82.69 90 GLY A O 1
ATOM 740 N N . HIS A 1 91 ? 34.134 0.822 -23.497 1.00 87.25 91 HIS A N 1
ATOM 741 C CA . HIS A 1 91 ? 35.163 1.139 -24.494 1.00 87.25 91 HIS A CA 1
ATOM 742 C C . HIS A 1 91 ? 35.083 0.177 -25.693 1.00 87.25 91 HIS A C 1
ATOM 744 O O . HIS A 1 91 ? 34.599 -0.949 -25.544 1.00 87.25 91 HIS A O 1
ATOM 750 N N . GLY A 1 92 ? 35.569 0.618 -26.857 1.00 86.44 92 GLY A N 1
ATOM 751 C CA . GLY A 1 92 ? 35.778 -0.210 -28.048 1.00 86.44 92 GLY A CA 1
ATOM 752 C C . GLY A 1 92 ? 37.122 -0.949 -28.024 1.00 86.44 92 GLY A C 1
ATOM 753 O O . GLY A 1 92 ? 37.868 -0.873 -27.049 1.00 86.44 92 GLY A O 1
ATOM 754 N N . GLU A 1 93 ? 37.432 -1.703 -29.080 1.00 86.81 93 GLU A N 1
ATOM 755 C CA . GLU A 1 93 ? 38.727 -2.401 -29.198 1.00 86.81 93 GLU A CA 1
ATOM 756 C C . GLU A 1 93 ? 39.908 -1.426 -29.322 1.00 86.81 93 GLU A C 1
ATOM 758 O O . GLU A 1 93 ? 40.951 -1.663 -28.721 1.00 86.81 93 GLU A O 1
ATOM 763 N N . ASP A 1 94 ? 39.684 -0.289 -29.985 1.00 86.75 94 ASP A N 1
ATOM 764 C CA . ASP A 1 94 ? 40.609 0.836 -30.191 1.00 86.75 94 ASP A CA 1
ATOM 765 C C . ASP A 1 94 ? 41.160 1.449 -28.895 1.00 86.75 94 ASP A C 1
ATOM 767 O O . ASP A 1 94 ? 42.232 2.046 -28.886 1.00 86.75 94 ASP A O 1
ATOM 771 N N . ARG A 1 95 ? 40.425 1.311 -27.787 1.00 84.38 95 ARG A N 1
ATOM 772 C CA . ARG A 1 95 ? 40.792 1.834 -26.460 1.00 84.38 95 ARG A CA 1
ATOM 773 C C . ARG A 1 95 ? 40.936 0.728 -25.421 1.00 84.38 95 ARG A C 1
ATOM 775 O O . ARG A 1 95 ? 40.745 0.950 -24.225 1.00 84.38 95 ARG A O 1
ATOM 782 N N . CYS A 1 96 ? 41.195 -0.500 -25.863 1.00 90.00 96 CYS A N 1
ATOM 783 C CA . CYS A 1 96 ? 41.320 -1.629 -24.958 1.00 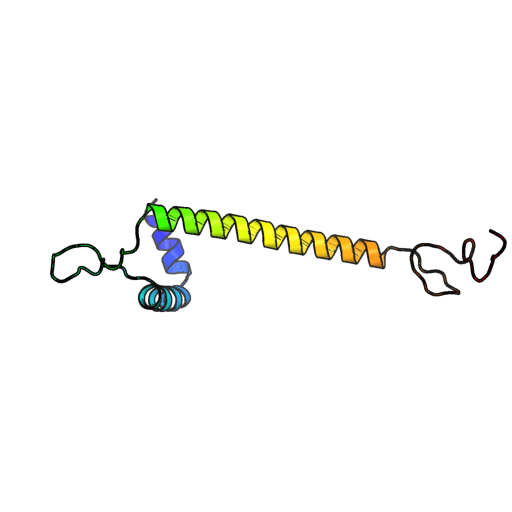90.00 96 CYS A CA 1
ATOM 784 C C . CYS A 1 96 ? 42.719 -1.703 -24.349 1.00 90.00 96 CYS A C 1
ATOM 786 O O . CYS A 1 96 ? 43.665 -2.039 -25.043 1.00 90.00 96 CYS A O 1
ATOM 788 N N . TRP A 1 97 ? 42.823 -1.526 -23.030 1.00 88.62 97 TRP A N 1
ATOM 789 C CA . TRP A 1 97 ? 44.081 -1.653 -22.275 1.00 88.62 97 TRP A CA 1
ATOM 790 C C . TRP A 1 97 ? 44.836 -2.976 -22.506 1.00 88.62 97 TRP A C 1
ATOM 792 O O . TRP A 1 97 ? 46.052 -3.034 -22.393 1.00 88.62 97 TRP A O 1
ATOM 802 N N . TYR A 1 98 ? 44.125 -4.068 -22.813 1.00 88.62 98 TYR A N 1
ATOM 803 C CA . TYR A 1 98 ? 44.766 -5.355 -23.107 1.00 88.62 98 TYR A CA 1
ATOM 804 C C . TYR A 1 98 ? 45.364 -5.426 -24.521 1.00 88.62 98 TYR A C 1
ATOM 806 O O . TYR A 1 98 ? 46.316 -6.173 -24.721 1.00 88.62 98 TYR A O 1
ATOM 814 N N . LEU A 1 99 ? 44.804 -4.683 -25.485 1.00 88.62 99 LEU A N 1
ATOM 815 C CA . LEU A 1 99 ? 45.320 -4.581 -26.860 1.00 88.62 99 LEU A CA 1
ATOM 816 C C . LEU A 1 99 ? 46.347 -3.455 -27.006 1.00 88.62 99 LEU A C 1
ATOM 818 O O . LEU A 1 99 ? 47.268 -3.576 -27.805 1.00 88.62 99 LEU A O 1
ATOM 822 N N . HIS A 1 100 ? 46.167 -2.392 -26.227 1.00 88.00 100 HIS A N 1
ATOM 823 C CA . HIS A 1 100 ? 46.949 -1.166 -26.243 1.00 88.00 100 HIS A CA 1
ATOM 824 C C . HIS A 1 100 ? 47.380 -0.803 -24.812 1.00 88.00 100 HIS A C 1
ATOM 826 O O . HIS A 1 100 ? 46.868 0.164 -24.245 1.00 88.00 100 HIS A O 1
ATOM 832 N N . PRO A 1 101 ? 48.253 -1.599 -24.168 1.00 83.62 101 PRO A N 1
ATOM 833 C CA . PRO A 1 101 ? 48.770 -1.298 -22.827 1.00 83.62 101 PRO A CA 1
ATOM 834 C C . PRO A 1 101 ? 49.614 -0.011 -22.761 1.00 83.62 101 PRO A C 1
ATOM 836 O O . PRO A 1 101 ? 49.949 0.447 -21.671 1.00 83.62 101 PRO A O 1
ATOM 839 N N . GLU A 1 102 ? 49.985 0.545 -23.913 1.00 81.62 102 GLU A N 1
ATOM 840 C CA . GLU A 1 102 ? 50.715 1.802 -24.083 1.00 81.62 102 GLU A CA 1
ATOM 841 C C . GLU A 1 102 ? 49.838 3.068 -24.165 1.00 81.62 102 GLU A C 1
ATOM 843 O O . GLU A 1 102 ? 50.394 4.169 -24.138 1.00 81.62 102 GLU A O 1
ATOM 848 N N . LEU A 1 103 ? 48.508 2.927 -24.279 1.00 71.56 103 LEU A N 1
ATOM 849 C CA . LEU A 1 103 ? 47.533 4.034 -24.234 1.00 71.56 103 LEU A CA 1
ATOM 850 C C . LEU A 1 103 ? 47.178 4.418 -22.792 1.00 71.56 103 LEU A C 1
ATOM 852 O O . LEU A 1 103 ? 47.090 5.638 -22.525 1.00 71.56 103 LEU A O 1
#

Sequence (103 aa):
TPQLVNKFLIGLGDDFSTFRTTFYQTHQLIPEKDKKGEIKTPGVSWHKTIREAQHFEKNQKTEEQAKVALLATKRRRDDREKCGHCKRPGHGEDRCWYLHPEL

Foldseek 3Di:
DVVVVVVVCVVCPVVNVVVVVVCVVVFAQDFDADPVRHGPRDGDDPVVVVVVVVVVVVVVVVVVVVVVVVVVVVVVQVPFDAAPPPRHGNDYVVPDCVNCVPD

Organism: NCBI:txid307937

Secondary structure (DSSP, 8-state):
-HHHHHHHHHHTTHHHHHHHHHHHHH--SSPEE-TTS-EEEPPP-HHHHHHHHHHHHHHHHHHHHHHHHHHHHHHHHHTSPBPTTT--BS--GGG-TTT-TT-

Radius of gyration: 28.06 Å; chains: 1; bounding box: 73×23×65 Å

pLDDT: mean 87.91, std 6.61, range [61.09, 95.38]